Protein AF-A0A4Q3AYQ8-F1 (afdb_monomer_lite)

Radius of gyration: 27.65 Å; chains: 1; bounding box: 39×50×90 Å

Structure (mmCIF, N/CA/C/O backbone):
data_AF-A0A4Q3AYQ8-F1
#
_entry.id   AF-A0A4Q3AYQ8-F1
#
loop_
_atom_site.group_PDB
_atom_site.id
_atom_site.type_symbol
_atom_site.label_atom_id
_atom_site.label_alt_id
_atom_site.label_comp_id
_atom_site.label_asym_id
_atom_site.label_entity_id
_atom_site.label_seq_id
_atom_site.pdbx_PDB_ins_code
_atom_site.Cartn_x
_atom_site.Cartn_y
_atom_site.Cartn_z
_atom_site.occupancy
_atom_site.B_iso_or_equiv
_atom_site.auth_seq_id
_atom_site.auth_comp_id
_atom_site.auth_asym_id
_atom_site.auth_atom_id
_atom_site.pdbx_PDB_model_num
ATOM 1 N N . MET A 1 1 ? -22.858 -23.547 76.230 1.00 44.25 1 MET A N 1
ATOM 2 C CA . MET A 1 1 ? -21.994 -24.316 75.304 1.00 44.25 1 MET A CA 1
ATOM 3 C C . MET A 1 1 ? -22.336 -23.875 73.876 1.00 44.25 1 MET A C 1
ATOM 5 O O . MET A 1 1 ? -23.065 -24.571 73.202 1.00 44.25 1 MET A O 1
ATOM 9 N N . GLU A 1 2 ? -21.909 -22.679 73.438 1.00 50.59 2 GLU A N 1
ATOM 10 C CA . GLU A 1 2 ? -22.523 -22.003 72.259 1.00 50.59 2 GLU A CA 1
ATOM 11 C C . GLU A 1 2 ? -21.536 -21.347 71.272 1.00 50.59 2 GLU A C 1
ATOM 13 O O . GLU A 1 2 ? -21.938 -20.725 70.299 1.00 50.59 2 GLU A O 1
ATOM 18 N N . LYS A 1 3 ? -20.218 -21.487 71.466 1.00 46.03 3 LYS A N 1
ATOM 19 C CA . LYS A 1 3 ? -19.217 -20.807 70.611 1.00 46.03 3 LYS A CA 1
ATOM 20 C C . LYS A 1 3 ? -18.706 -21.644 69.427 1.00 46.03 3 LYS A C 1
ATOM 22 O O . LYS A 1 3 ? -17.994 -21.120 68.575 1.00 46.03 3 LYS A O 1
ATOM 27 N N . LYS A 1 4 ? -19.044 -22.940 69.358 1.00 49.25 4 LYS A N 1
ATOM 28 C CA . LYS A 1 4 ? -18.548 -23.865 68.314 1.00 49.25 4 LYS A CA 1
ATOM 29 C C . LYS A 1 4 ? -19.331 -23.767 67.000 1.00 49.25 4 LYS A C 1
ATOM 31 O O . LYS A 1 4 ? -18.739 -23.903 65.936 1.00 49.25 4 LYS A O 1
ATOM 36 N N . THR A 1 5 ? -20.625 -23.473 67.064 1.00 49.06 5 THR A N 1
ATOM 37 C CA . THR A 1 5 ? -21.540 -23.483 65.911 1.00 49.06 5 THR A CA 1
ATOM 38 C C . THR A 1 5 ? -21.329 -22.288 64.977 1.00 49.06 5 THR A C 1
ATOM 40 O O . THR A 1 5 ? -21.377 -22.436 63.760 1.00 49.06 5 THR A O 1
ATOM 43 N N . ILE A 1 6 ? -20.983 -21.121 65.531 1.00 50.50 6 ILE A N 1
ATOM 44 C CA . ILE A 1 6 ? -20.765 -19.880 64.765 1.00 50.50 6 ILE A CA 1
ATOM 45 C C . ILE A 1 6 ? -19.492 -19.965 63.901 1.00 50.50 6 ILE A C 1
ATOM 47 O O . ILE A 1 6 ? -19.460 -19.473 62.776 1.00 50.50 6 ILE A O 1
ATOM 51 N N . ARG A 1 7 ? -18.449 -20.658 64.383 1.00 49.75 7 ARG A N 1
ATOM 52 C CA . ARG A 1 7 ? -17.203 -20.864 63.623 1.00 49.75 7 ARG A CA 1
ATOM 53 C C . ARG A 1 7 ? -17.378 -21.824 62.444 1.00 49.75 7 ARG A C 1
ATOM 55 O O . ARG A 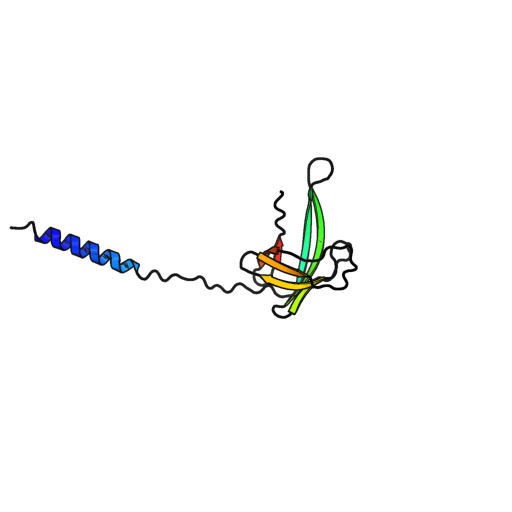1 7 ? -16.700 -21.661 61.439 1.00 49.75 7 ARG A O 1
ATOM 62 N N . ALA A 1 8 ? -18.296 -22.786 62.546 1.00 51.31 8 ALA A N 1
ATOM 63 C CA . ALA A 1 8 ? -18.572 -23.734 61.468 1.00 51.31 8 ALA A CA 1
ATOM 64 C C . ALA A 1 8 ? -19.320 -23.077 60.292 1.00 51.31 8 ALA A C 1
ATOM 66 O O . ALA A 1 8 ? -18.977 -23.326 59.139 1.00 51.31 8 ALA A O 1
ATOM 67 N N . MET A 1 9 ? -20.279 -22.182 60.563 1.00 49.19 9 MET A N 1
ATOM 68 C CA . MET A 1 9 ? -21.024 -21.477 59.507 1.00 49.19 9 MET A CA 1
ATOM 69 C C . MET A 1 9 ? -20.160 -20.496 58.700 1.00 49.19 9 MET A C 1
ATOM 71 O O . MET A 1 9 ? -20.327 -20.398 57.486 1.00 49.19 9 MET A O 1
ATOM 75 N N . ALA A 1 10 ? -19.199 -19.820 59.338 1.00 53.12 10 ALA A N 1
ATOM 76 C CA . ALA A 1 10 ? -18.302 -18.891 58.647 1.00 53.12 10 ALA A CA 1
ATOM 77 C C . ALA A 1 10 ? -17.347 -19.595 57.660 1.00 53.12 10 ALA A C 1
ATOM 79 O O . ALA A 1 10 ? -17.030 -19.045 56.609 1.00 53.12 10 ALA A O 1
ATOM 80 N N . VAL A 1 11 ? -16.916 -20.825 57.965 1.00 54.38 11 VAL A N 1
ATOM 81 C CA . VAL A 1 11 ? -16.009 -21.604 57.100 1.00 54.38 11 VAL A CA 1
ATOM 82 C C . VAL A 1 11 ? -16.746 -22.160 55.878 1.00 54.38 11 VAL A C 1
ATOM 84 O O . VAL A 1 11 ? -16.206 -22.135 54.775 1.00 54.38 11 VAL A O 1
ATOM 87 N N . VAL A 1 12 ? -17.999 -22.592 56.040 1.00 55.66 12 VAL A N 1
ATOM 88 C CA . VAL A 1 12 ? -18.814 -23.101 54.922 1.00 55.66 12 VAL A CA 1
ATOM 89 C C . VAL A 1 12 ? -19.166 -21.988 53.928 1.00 55.66 12 VAL A C 1
ATOM 91 O O . VAL A 1 12 ? -19.129 -22.2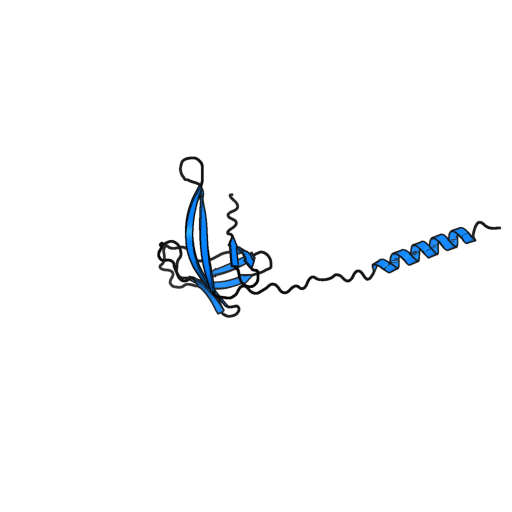29 52.725 1.00 55.66 12 VAL A O 1
ATOM 94 N N . ALA A 1 13 ? -19.425 -20.765 54.402 1.00 54.94 13 ALA A N 1
ATOM 95 C CA . ALA A 1 13 ? -19.707 -19.613 53.539 1.00 54.94 13 ALA A CA 1
ATOM 96 C C . ALA A 1 13 ? -18.475 -19.105 52.759 1.00 54.94 13 ALA A C 1
ATOM 98 O O . ALA A 1 13 ? -18.617 -18.571 51.661 1.00 54.94 13 ALA A O 1
ATOM 99 N N . LEU A 1 14 ? -17.261 -19.289 53.294 1.00 53.66 14 LEU A N 1
ATOM 100 C CA . LEU A 1 14 ? -16.025 -18.879 52.616 1.00 53.66 14 LEU A CA 1
ATOM 101 C C . LEU A 1 14 ? -15.623 -19.856 51.495 1.00 53.66 14 LEU A C 1
ATOM 103 O O . LEU A 1 14 ? -15.087 -19.434 50.474 1.00 53.66 14 LEU A O 1
ATOM 107 N N . PHE A 1 15 ? -15.915 -21.152 51.655 1.00 53.31 15 PHE A N 1
ATOM 108 C CA . PHE A 1 15 ? -15.601 -22.175 50.650 1.00 53.31 15 PHE A CA 1
ATOM 109 C C . PHE A 1 15 ? -16.585 -22.203 49.469 1.00 53.31 15 PHE A C 1
ATOM 111 O O . PHE A 1 15 ? -16.185 -22.548 48.357 1.00 53.31 15 PHE A O 1
ATOM 118 N N . THR A 1 16 ? -17.843 -21.795 49.656 1.00 54.88 16 THR A N 1
ATOM 119 C CA . THR A 1 16 ? -18.828 -21.710 48.560 1.00 54.88 16 THR A CA 1
ATOM 120 C C . THR A 1 16 ? -18.638 -20.491 47.653 1.00 54.88 16 THR A C 1
ATOM 122 O O . THR A 1 16 ? -19.019 -20.552 46.487 1.00 54.88 16 THR A O 1
ATOM 125 N N . GLY A 1 17 ? -18.000 -19.414 48.126 1.00 54.59 17 GLY A N 1
ATOM 126 C CA . GLY A 1 17 ? -17.717 -18.227 47.306 1.00 54.59 17 GLY A CA 1
ATOM 127 C C . GLY A 1 17 ? -16.600 -18.421 46.270 1.00 54.59 17 GLY A C 1
ATOM 128 O O . GLY A 1 17 ? -16.636 -17.811 45.204 1.00 54.59 17 GLY A O 1
ATOM 129 N N . ILE A 1 18 ? -15.627 -19.298 46.543 1.00 56.12 18 ILE A N 1
ATOM 130 C CA . ILE A 1 18 ? -14.438 -19.488 45.686 1.00 56.12 18 ILE A CA 1
ATOM 131 C C . ILE A 1 18 ? -14.756 -20.346 44.448 1.00 56.12 18 ILE A C 1
ATOM 133 O O . ILE A 1 18 ? -14.105 -20.214 43.417 1.00 56.12 18 ILE A O 1
ATOM 137 N N . LEU A 1 19 ? -15.796 -21.184 44.504 1.00 55.25 19 LEU A N 1
ATOM 138 C CA . LEU A 1 19 ? -16.189 -22.052 43.385 1.00 55.25 19 LEU A CA 1
ATOM 139 C C . LEU A 1 19 ? -17.075 -21.350 42.339 1.00 55.25 19 LEU A C 1
ATOM 141 O O . LEU A 1 19 ? -17.276 -21.886 41.252 1.00 55.25 19 LEU A O 1
ATOM 145 N N . ALA A 1 20 ? -17.580 -20.146 42.629 1.00 55.34 20 ALA A N 1
ATOM 146 C CA . ALA A 1 20 ? -18.458 -19.399 41.723 1.00 55.34 20 ALA A CA 1
ATOM 147 C C . ALA A 1 20 ? -17.709 -18.569 40.657 1.00 55.34 20 ALA A C 1
ATOM 149 O O . ALA A 1 20 ? -18.342 -18.021 39.758 1.00 55.34 20 ALA A O 1
ATOM 150 N N . THR A 1 21 ? -16.375 -18.483 40.709 1.00 56.97 21 THR A N 1
ATOM 151 C CA . THR A 1 21 ? -15.568 -17.729 39.725 1.00 56.97 21 THR A CA 1
ATOM 152 C C . THR A 1 21 ? -15.086 -18.578 38.543 1.00 56.97 21 THR A C 1
ATOM 154 O O . THR A 1 21 ? -14.532 -18.040 37.587 1.00 56.97 21 THR A O 1
ATOM 157 N N . GLY A 1 22 ? -15.338 -19.893 38.553 1.00 54.28 22 GLY A N 1
ATOM 158 C CA . GLY A 1 22 ? -14.833 -20.839 37.548 1.00 54.28 22 GLY A CA 1
ATOM 159 C C . GLY A 1 22 ? -15.523 -20.813 36.179 1.00 54.28 22 GLY A C 1
ATOM 160 O O . GLY A 1 22 ? -15.207 -21.647 35.338 1.00 54.28 22 GLY A O 1
ATOM 161 N N . CYS A 1 23 ? -16.466 -19.899 35.937 1.00 62.25 23 CYS A N 1
ATOM 162 C CA . CYS A 1 23 ? -17.199 -19.836 34.669 1.00 62.25 23 CYS A CA 1
ATOM 163 C C . CYS A 1 23 ? -17.329 -18.410 34.120 1.00 62.25 23 CYS A C 1
ATOM 165 O O . CYS A 1 23 ? -18.320 -18.064 33.476 1.00 62.25 23 CYS A O 1
ATOM 167 N N . LEU A 1 24 ? -16.313 -17.569 34.339 1.00 58.78 24 LEU A N 1
ATOM 168 C CA . LEU A 1 24 ? -16.086 -16.449 33.430 1.00 58.78 24 LEU A CA 1
ATOM 169 C C . LEU A 1 24 ? -15.677 -17.056 32.091 1.00 58.78 24 LEU A C 1
ATOM 171 O O . LEU A 1 24 ? -14.521 -17.403 31.868 1.00 58.78 24 LEU A O 1
ATOM 175 N N . LYS A 1 25 ? -16.674 -17.264 31.230 1.00 58.31 25 LYS A N 1
ATOM 176 C CA . LYS A 1 25 ? -16.478 -17.615 29.830 1.00 58.31 25 LYS A CA 1
ATOM 177 C C . LYS A 1 25 ? -15.524 -16.559 29.278 1.00 58.31 25 LYS A C 1
ATOM 179 O O . LYS A 1 25 ? -15.908 -15.397 29.164 1.00 58.31 25 LYS A O 1
ATOM 184 N N . GLU A 1 26 ? -14.277 -16.938 29.004 1.00 59.06 26 GLU A N 1
ATOM 185 C CA . GLU A 1 26 ? -13.408 -16.111 28.180 1.00 59.06 26 GLU A CA 1
ATOM 186 C C . GLU A 1 26 ? -14.122 -15.983 26.841 1.00 59.06 26 GLU A C 1
ATOM 188 O O . GLU A 1 26 ? -14.124 -16.897 26.011 1.00 59.06 26 GLU A O 1
ATOM 193 N N . SER A 1 27 ? -14.807 -14.861 26.660 1.00 57.94 27 SER A N 1
ATOM 194 C CA . SER A 1 27 ? -15.261 -14.412 25.362 1.00 57.94 27 SER A CA 1
ATOM 195 C C . SER A 1 27 ? -13.988 -14.140 24.576 1.00 57.94 27 SER A C 1
ATOM 197 O O . SER A 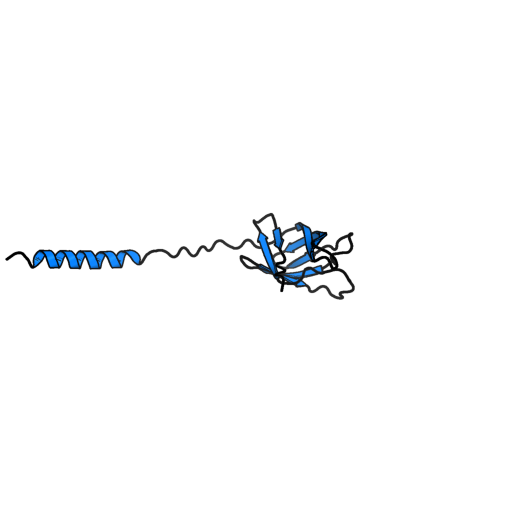1 27 ? -13.480 -13.023 24.580 1.00 57.94 27 SER A O 1
ATOM 199 N N . LYS A 1 28 ? -13.408 -15.177 23.960 1.00 55.88 28 LYS A N 1
ATOM 200 C CA . LYS A 1 28 ? -12.469 -14.962 22.869 1.00 55.88 28 LYS A CA 1
ATOM 201 C C . LYS A 1 28 ? -13.272 -14.207 21.830 1.00 55.88 28 LYS A C 1
ATOM 203 O O . LYS A 1 28 ? -14.171 -14.780 21.212 1.00 55.88 28 LYS A O 1
ATOM 208 N N . ASP A 1 29 ? -13.029 -12.906 21.761 1.00 60.84 29 ASP A N 1
ATOM 209 C CA . ASP A 1 29 ? -13.597 -12.023 20.764 1.00 60.84 29 ASP A CA 1
ATOM 210 C C . ASP A 1 29 ? -13.055 -12.491 19.410 1.00 60.84 29 ASP A C 1
ATOM 212 O O . ASP A 1 29 ? -11.990 -12.092 18.953 1.00 60.84 29 ASP A O 1
ATOM 216 N N . ASN A 1 30 ? -13.731 -13.485 18.835 1.00 60.22 30 ASN A N 1
ATOM 217 C CA . ASN A 1 30 ? -13.385 -14.095 17.559 1.00 60.22 30 ASN A CA 1
ATOM 218 C C . ASN A 1 30 ? -14.001 -13.278 16.420 1.00 60.22 30 ASN A C 1
ATOM 220 O O . ASN A 1 30 ? -14.437 -13.864 15.427 1.00 60.22 30 ASN A O 1
ATOM 224 N N . THR A 1 31 ? -14.107 -11.953 16.570 1.00 73.69 31 THR A N 1
ATOM 225 C CA . THR A 1 31 ? -14.575 -11.087 15.492 1.00 73.69 31 THR A CA 1
ATOM 226 C C . THR A 1 31 ? -13.659 -11.310 14.289 1.00 73.69 31 THR A C 1
ATOM 228 O O . THR A 1 31 ? -12.456 -11.047 14.374 1.00 73.69 31 THR A O 1
ATOM 231 N N . PRO A 1 32 ? -14.175 -11.861 13.174 1.00 77.69 32 PRO A N 1
ATOM 232 C CA . PRO A 1 32 ? -13.337 -12.134 12.020 1.00 77.69 32 PRO A CA 1
ATOM 233 C C . PRO A 1 32 ? -12.735 -10.826 11.514 1.00 77.69 32 PRO A C 1
ATOM 235 O O . PRO A 1 32 ? -13.461 -9.856 11.298 1.00 77.69 32 PRO A O 1
ATOM 238 N N . ILE A 1 33 ? -11.416 -10.796 11.314 1.00 82.75 33 ILE A N 1
ATOM 239 C CA . ILE A 1 33 ? -10.746 -9.625 10.745 1.00 82.75 33 ILE A CA 1
ATOM 240 C C . ILE A 1 33 ? -11.196 -9.514 9.284 1.00 82.75 33 ILE A C 1
ATOM 242 O O . ILE A 1 33 ? -10.930 -10.441 8.508 1.00 82.75 33 ILE A O 1
ATOM 246 N N . PRO A 1 34 ? -11.883 -8.428 8.887 1.00 88.12 34 PRO A N 1
ATOM 247 C CA . PRO A 1 34 ? -12.360 -8.285 7.523 1.00 88.12 34 PRO A CA 1
ATOM 248 C C . PRO A 1 34 ? -11.167 -8.250 6.568 1.00 88.12 34 PRO A C 1
ATOM 250 O O . PRO A 1 34 ? -10.234 -7.470 6.749 1.00 88.12 34 PRO A O 1
ATOM 253 N N . VAL A 1 35 ? -11.198 -9.107 5.548 1.00 91.69 35 VAL A N 1
ATOM 254 C CA . VAL A 1 35 ? -10.140 -9.187 4.534 1.00 91.69 35 VAL A CA 1
ATOM 255 C C . VAL A 1 35 ? -10.164 -7.911 3.694 1.00 91.69 35 VAL A C 1
ATOM 257 O O . VAL A 1 35 ? -11.173 -7.675 3.025 1.00 91.69 35 VAL A O 1
ATOM 260 N N . PRO A 1 36 ? -9.090 -7.100 3.656 1.00 92.25 36 PRO A N 1
ATOM 261 C CA . PRO A 1 36 ? -9.055 -5.921 2.801 1.00 92.25 36 PRO A CA 1
ATOM 262 C C . PRO A 1 36 ? -9.104 -6.339 1.335 1.00 92.25 36 PRO A C 1
ATOM 264 O O . PRO A 1 36 ? -8.164 -6.947 0.826 1.00 92.25 36 PRO A O 1
ATOM 267 N N . GLN A 1 37 ? -10.207 -6.045 0.652 1.00 94.81 37 GLN A N 1
ATOM 268 C CA . GLN A 1 37 ? -10.395 -6.378 -0.758 1.00 94.81 37 GLN A CA 1
ATOM 269 C C . GLN A 1 37 ? -11.295 -5.356 -1.449 1.00 94.81 37 GLN A C 1
ATOM 271 O O . GLN A 1 37 ? -12.150 -4.735 -0.822 1.00 94.81 37 GLN A O 1
ATOM 276 N N . GLY A 1 38 ? -11.105 -5.186 -2.754 1.00 94.19 38 GLY A N 1
ATOM 277 C CA . GLY A 1 38 ? -11.860 -4.234 -3.562 1.00 94.19 38 GLY A CA 1
ATOM 278 C C . GLY A 1 38 ? -10.971 -3.292 -4.366 1.00 94.19 38 GLY A C 1
ATOM 279 O O . GLY A 1 38 ? -9.774 -3.519 -4.545 1.00 94.19 38 GLY A O 1
ATOM 280 N N . LYS A 1 39 ? -11.592 -2.239 -4.900 1.00 94.38 39 LYS A N 1
ATOM 281 C CA . LYS A 1 39 ? -10.922 -1.174 -5.652 1.00 94.38 39 LYS A CA 1
ATOM 282 C C . LYS A 1 39 ? -10.951 0.098 -4.822 1.00 94.38 39 LYS A C 1
ATOM 284 O O . LYS A 1 39 ? -12.015 0.656 -4.577 1.00 94.38 39 LYS A O 1
ATOM 289 N N . PHE A 1 40 ? -9.777 0.572 -4.448 1.00 91.56 40 PHE A N 1
ATOM 290 C CA . PHE A 1 40 ? -9.585 1.753 -3.628 1.00 91.56 40 PHE A CA 1
ATOM 291 C C . PHE A 1 40 ? -8.940 2.860 -4.457 1.00 91.56 40 PHE A C 1
ATOM 293 O O . PHE A 1 40 ? -8.026 2.628 -5.251 1.00 91.56 40 PHE A O 1
ATOM 300 N N . SER A 1 41 ? -9.428 4.082 -4.274 1.00 88.00 41 SER A N 1
ATOM 301 C CA . SER A 1 41 ? -8.795 5.293 -4.791 1.00 88.00 41 SER A CA 1
ATOM 302 C C . SER A 1 41 ? -8.489 6.203 -3.616 1.00 88.00 41 SER A C 1
ATOM 304 O O . SER A 1 41 ? -9.365 6.487 -2.804 1.00 88.00 41 SER A O 1
ATOM 306 N N . GLY A 1 42 ? -7.243 6.644 -3.510 1.00 79.56 42 GLY A N 1
ATOM 307 C CA . GLY A 1 42 ? -6.786 7.423 -2.368 1.00 79.56 42 GLY A CA 1
ATOM 308 C C . GLY A 1 42 ? -5.602 8.306 -2.712 1.00 79.56 42 GLY A C 1
ATOM 309 O O . GLY A 1 42 ? -5.272 8.509 -3.882 1.00 79.56 42 GLY A O 1
ATOM 310 N N . LYS A 1 43 ? -4.965 8.850 -1.677 1.00 78.31 43 LYS A N 1
ATOM 311 C CA . LYS A 1 43 ? -3.725 9.614 -1.808 1.00 78.31 43 LYS A CA 1
ATOM 312 C C . LYS A 1 43 ? -2.680 9.028 -0.872 1.00 78.31 43 LYS A C 1
ATOM 314 O O . LYS A 1 43 ? -2.936 8.926 0.322 1.00 78.31 43 LYS A O 1
ATOM 319 N N . PHE A 1 44 ? -1.509 8.698 -1.403 1.00 73.62 44 PHE A N 1
ATOM 320 C CA . PHE A 1 44 ? -0.331 8.425 -0.594 1.00 73.62 44 PHE A CA 1
ATOM 321 C C . PHE A 1 44 ? 0.305 9.760 -0.210 1.00 73.62 44 PHE A C 1
ATOM 323 O O . PHE A 1 44 ? 0.555 10.604 -1.078 1.00 73.62 44 PHE A O 1
ATOM 330 N N . ILE A 1 45 ? 0.508 9.976 1.087 1.00 72.38 45 ILE A N 1
ATOM 331 C CA . ILE A 1 45 ? 1.098 11.203 1.619 1.00 72.38 45 ILE A CA 1
ATOM 332 C C . ILE A 1 45 ? 2.498 10.866 2.100 1.00 72.38 45 ILE A C 1
ATOM 334 O O . ILE A 1 45 ? 2.670 10.041 2.992 1.00 72.38 45 ILE A O 1
ATOM 338 N N . VAL A 1 46 ? 3.494 11.515 1.510 1.00 70.19 46 VAL A N 1
ATOM 339 C CA . VAL A 1 46 ? 4.873 11.430 1.987 1.00 70.19 46 VAL A CA 1
ATOM 340 C C . VAL A 1 46 ? 5.219 12.738 2.656 1.00 70.19 46 VAL A C 1
ATOM 342 O O . VAL A 1 46 ? 5.140 13.798 2.033 1.00 70.19 46 VAL A O 1
ATOM 345 N N . ILE A 1 47 ? 5.596 12.631 3.924 1.00 71.75 47 ILE A N 1
ATOM 346 C CA . ILE A 1 47 ? 6.064 13.734 4.748 1.00 71.75 47 ILE A CA 1
ATOM 347 C C . ILE A 1 47 ? 7.582 13.607 4.810 1.00 71.75 47 ILE A C 1
ATOM 349 O O . ILE A 1 47 ? 8.104 12.594 5.270 1.00 71.75 47 ILE A O 1
ATOM 353 N N . LYS A 1 48 ? 8.295 14.606 4.294 1.00 75.06 48 LYS A N 1
ATOM 354 C CA . LYS A 1 48 ? 9.758 14.669 4.334 1.00 75.06 48 LYS A CA 1
ATOM 355 C C . LYS A 1 48 ? 10.168 15.906 5.117 1.00 75.06 48 LYS A C 1
ATOM 357 O O . LYS A 1 48 ? 9.636 16.985 4.878 1.00 75.06 48 LYS A O 1
ATOM 362 N N . LYS A 1 49 ? 11.127 15.784 6.031 1.00 78.56 49 LYS A N 1
ATOM 363 C CA . LYS A 1 49 ? 11.715 16.956 6.689 1.00 78.56 49 LYS A CA 1
ATOM 364 C C . LYS A 1 49 ? 12.407 17.843 5.651 1.00 78.56 49 LYS A C 1
ATOM 366 O O . LYS A 1 49 ? 13.122 17.335 4.782 1.00 78.56 49 LYS A O 1
ATOM 371 N N . LYS A 1 50 ? 12.195 19.158 5.736 1.00 80.94 50 LYS A N 1
ATOM 372 C CA . LYS A 1 50 ? 12.865 20.112 4.845 1.00 80.94 50 LYS A CA 1
ATOM 373 C C . LYS A 1 50 ? 14.378 20.032 5.031 1.00 80.94 50 LYS A C 1
ATOM 375 O O . LYS A 1 50 ? 14.866 19.929 6.153 1.00 80.94 50 LYS A O 1
ATOM 380 N N . ALA A 1 51 ? 15.113 20.102 3.922 1.00 79.25 51 ALA A N 1
ATOM 381 C CA . ALA A 1 51 ? 16.576 20.086 3.951 1.00 79.25 51 ALA A CA 1
ATOM 382 C C . ALA A 1 51 ? 17.165 21.369 4.567 1.00 79.25 51 ALA A C 1
ATOM 384 O O . ALA A 1 51 ? 18.248 21.333 5.140 1.00 79.25 51 ALA A O 1
ATOM 385 N N . ILE A 1 52 ? 16.454 22.496 4.451 1.00 86.00 52 ILE A N 1
ATOM 386 C CA . ILE A 1 52 ? 16.858 23.803 4.978 1.00 86.00 52 ILE A CA 1
ATOM 387 C C . ILE A 1 52 ? 15.633 24.465 5.626 1.00 86.00 52 ILE A C 1
ATOM 389 O O . ILE A 1 52 ? 14.551 24.485 5.036 1.00 86.00 52 ILE A O 1
ATOM 393 N N . GLY A 1 53 ? 15.812 25.025 6.824 1.00 82.25 53 GLY A N 1
ATOM 394 C CA . GLY A 1 53 ? 14.767 25.718 7.584 1.00 82.25 53 GLY A CA 1
ATOM 395 C C . GLY A 1 53 ? 13.932 24.805 8.488 1.00 82.25 53 GLY A C 1
ATOM 396 O O . GLY A 1 53 ? 14.252 23.637 8.703 1.00 82.25 53 GLY A O 1
ATOM 397 N N . THR A 1 54 ? 12.856 25.358 9.050 1.00 78.88 54 THR A N 1
ATOM 398 C CA . THR A 1 54 ? 11.907 24.629 9.901 1.00 78.88 54 THR A CA 1
ATOM 399 C C . THR A 1 54 ? 10.697 24.163 9.077 1.00 78.88 54 THR A C 1
ATOM 401 O O . THR A 1 54 ? 10.159 24.903 8.251 1.00 78.88 54 THR A O 1
ATOM 404 N N . GLY A 1 55 ? 10.273 22.909 9.269 1.00 82.88 55 GLY A N 1
ATOM 405 C CA . GLY A 1 55 ? 9.048 22.351 8.682 1.00 82.88 55 GLY A CA 1
ATOM 406 C C . GLY A 1 55 ? 9.231 21.070 7.860 1.00 82.88 55 GLY A C 1
ATOM 407 O O . GLY A 1 55 ? 10.319 20.497 7.776 1.00 82.88 55 GLY A O 1
ATOM 408 N N . PHE A 1 56 ? 8.131 20.634 7.243 1.00 80.81 56 PHE A N 1
ATOM 409 C CA . PHE A 1 56 ? 8.046 19.418 6.434 1.00 80.81 56 PHE A CA 1
ATOM 410 C C . PHE A 1 56 ? 7.501 19.727 5.037 1.00 80.81 56 PHE A C 1
ATOM 412 O O . PHE A 1 56 ? 6.591 20.544 4.882 1.00 80.81 56 PHE A O 1
ATOM 419 N N . ASP A 1 57 ? 8.032 19.044 4.031 1.00 75.25 57 ASP A N 1
ATOM 420 C CA . ASP A 1 57 ? 7.466 18.973 2.692 1.00 75.25 57 ASP A CA 1
ATOM 421 C C . ASP A 1 57 ? 6.472 17.815 2.633 1.00 75.25 57 ASP A C 1
ATOM 423 O O . ASP A 1 57 ? 6.779 16.683 3.013 1.00 75.25 57 ASP A O 1
ATOM 427 N N . THR A 1 58 ? 5.263 18.100 2.153 1.00 72.44 58 THR A N 1
ATOM 428 C CA . THR A 1 58 ? 4.214 17.093 1.986 1.00 72.44 58 THR A CA 1
ATOM 429 C C . THR A 1 58 ? 3.953 16.880 0.506 1.00 72.44 58 THR A C 1
ATOM 431 O O . THR A 1 58 ? 3.442 17.770 -0.170 1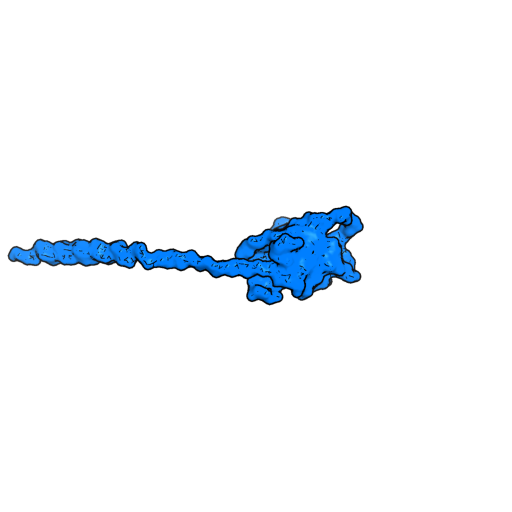.00 72.44 58 THR A O 1
ATOM 434 N N . THR A 1 59 ? 4.255 15.687 -0.000 1.00 72.94 59 THR A N 1
ATOM 435 C CA . THR A 1 59 ? 3.869 15.287 -1.360 1.00 72.94 59 THR A CA 1
ATOM 436 C C . THR A 1 59 ? 2.653 14.379 -1.284 1.00 72.94 59 THR A C 1
ATOM 438 O O . THR A 1 59 ? 2.671 13.381 -0.564 1.00 72.94 59 THR A O 1
ATOM 441 N N . LYS A 1 60 ? 1.590 14.726 -2.016 1.00 77.56 60 LYS A N 1
ATOM 442 C CA . LYS A 1 60 ? 0.373 13.915 -2.120 1.00 77.56 60 LYS A CA 1
ATOM 443 C C . LYS A 1 60 ? 0.278 13.332 -3.517 1.00 77.56 60 LYS A C 1
ATOM 445 O O . LYS A 1 60 ? 0.288 14.072 -4.497 1.00 77.56 60 LYS A O 1
ATOM 450 N N . THR A 1 61 ? 0.098 12.026 -3.585 1.00 76.69 61 THR A N 1
ATOM 451 C CA . THR A 1 61 ? 0.096 11.292 -4.845 1.00 76.69 61 THR A CA 1
ATOM 452 C C . THR A 1 61 ? -1.158 10.437 -4.945 1.00 76.69 61 THR A C 1
ATOM 454 O O . THR A 1 61 ? -1.410 9.678 -4.012 1.00 76.69 61 THR A O 1
ATOM 457 N N . PRO A 1 62 ? -1.958 10.527 -6.022 1.00 81.19 62 PRO A N 1
ATOM 458 C CA . PRO A 1 62 ? -3.117 9.665 -6.182 1.00 81.19 62 PRO A CA 1
ATOM 459 C C . PRO A 1 62 ? -2.671 8.207 -6.324 1.00 81.19 62 PRO A C 1
ATOM 461 O O . PRO A 1 62 ? -1.734 7.912 -7.056 1.00 81.19 62 PRO A O 1
ATOM 464 N N . LEU A 1 63 ? -3.365 7.299 -5.647 1.00 84.56 63 LEU A N 1
ATOM 465 C CA . LEU A 1 63 ? -3.130 5.862 -5.723 1.00 84.56 63 LEU A CA 1
ATOM 466 C C . LEU A 1 63 ? -4.435 5.173 -6.109 1.00 84.56 63 LEU A C 1
ATOM 468 O O . LEU A 1 63 ? -5.474 5.423 -5.493 1.00 84.56 63 LEU A O 1
ATOM 472 N N . LYS A 1 64 ? -4.374 4.295 -7.109 1.00 90.94 64 LYS A N 1
ATOM 473 C CA . LYS A 1 64 ? -5.464 3.380 -7.458 1.00 90.94 64 LYS A CA 1
ATOM 474 C C . LYS A 1 64 ? -5.010 1.964 -7.141 1.00 90.94 64 LYS A C 1
ATOM 476 O O . LYS A 1 64 ? -4.172 1.418 -7.855 1.00 90.94 64 LYS A O 1
ATOM 481 N N . LEU A 1 65 ? -5.551 1.401 -6.069 1.00 91.75 65 LEU A N 1
ATOM 482 C CA . LEU A 1 65 ? -5.173 0.104 -5.522 1.00 91.75 65 LEU A CA 1
ATOM 483 C C . LEU A 1 65 ? -6.326 -0.882 -5.707 1.00 91.75 65 LEU A C 1
ATOM 485 O O . LEU A 1 65 ? -7.432 -0.650 -5.233 1.00 91.75 65 LEU A O 1
ATOM 489 N N . THR A 1 66 ? -6.064 -1.992 -6.379 1.00 95.12 66 THR A N 1
ATOM 490 C CA . THR A 1 66 ? -6.969 -3.140 -6.427 1.00 95.12 66 THR A CA 1
ATOM 491 C C . THR A 1 66 ? -6.405 -4.231 -5.533 1.00 95.12 66 THR A C 1
ATOM 493 O O . THR A 1 66 ? -5.241 -4.590 -5.680 1.00 95.12 66 THR A O 1
ATOM 496 N N . MET A 1 67 ? -7.217 -4.772 -4.632 1.00 95.19 67 MET A N 1
ATOM 497 C CA . MET A 1 67 ? -6.859 -5.890 -3.759 1.00 95.19 67 MET A CA 1
ATOM 498 C C . MET A 1 67 ? -7.866 -7.017 -3.918 1.00 95.19 67 MET A C 1
ATOM 500 O O . MET A 1 67 ? -9.072 -6.779 -4.029 1.00 95.19 67 MET A O 1
ATOM 504 N N . LYS A 1 68 ? -7.364 -8.244 -3.939 1.00 94.56 68 LYS A N 1
ATOM 505 C CA . LYS A 1 68 ? -8.143 -9.471 -4.064 1.00 94.56 68 LYS A CA 1
ATOM 506 C C . LYS A 1 68 ? -7.571 -10.485 -3.084 1.00 94.56 68 LYS A C 1
ATOM 508 O O . LYS A 1 68 ? -6.368 -10.736 -3.136 1.00 94.56 68 LYS A O 1
ATOM 513 N N . ALA A 1 69 ? -8.432 -11.085 -2.265 1.00 88.56 69 ALA A N 1
ATOM 514 C CA . ALA A 1 69 ? -8.028 -12.031 -1.224 1.00 88.56 69 ALA A CA 1
ATOM 515 C C . ALA A 1 69 ? -7.073 -13.123 -1.748 1.00 88.56 69 ALA A C 1
ATOM 517 O O . ALA A 1 69 ? -6.032 -13.366 -1.146 1.00 88.56 69 ALA A O 1
ATOM 518 N N . ASP A 1 70 ? -7.365 -13.687 -2.924 1.00 85.44 70 ASP A N 1
ATOM 519 C CA . ASP A 1 70 ? -6.631 -14.849 -3.445 1.00 85.44 70 ASP A CA 1
ATOM 520 C C . ASP A 1 70 ? -5.540 -14.505 -4.467 1.00 85.44 70 ASP A C 1
ATOM 522 O O . ASP A 1 70 ? -4.687 -15.333 -4.778 1.00 85.44 70 ASP A O 1
ATOM 526 N N . SER A 1 71 ? -5.563 -13.295 -5.035 1.00 85.19 71 SER A N 1
ATOM 527 C CA . SER A 1 71 ? -4.658 -12.917 -6.132 1.00 85.19 71 SER A CA 1
ATOM 528 C C . SER A 1 71 ? -3.751 -11.735 -5.800 1.00 85.19 71 SER A C 1
ATOM 530 O O . SER A 1 71 ? -3.070 -11.223 -6.689 1.00 85.19 71 SER A O 1
ATOM 532 N N . GLY A 1 72 ? -3.763 -11.271 -4.551 1.00 95.00 72 GLY A N 1
ATOM 533 C CA . GLY A 1 72 ? -2.896 -10.204 -4.080 1.00 95.00 72 GLY A CA 1
ATOM 534 C C . GLY A 1 72 ? -3.375 -8.807 -4.474 1.00 95.00 72 GLY A C 1
ATOM 535 O O . GLY A 1 72 ? -4.567 -8.499 -4.417 1.00 95.00 72 GLY A O 1
ATOM 536 N N . TYR A 1 73 ? -2.439 -7.930 -4.824 1.00 95.50 73 TYR A N 1
ATOM 537 C CA . TYR A 1 73 ? -2.720 -6.520 -5.066 1.00 95.50 73 TYR A CA 1
ATOM 538 C C . TYR A 1 73 ? -2.178 -6.030 -6.412 1.00 95.50 73 TYR A C 1
ATOM 540 O O . TYR A 1 73 ? -1.268 -6.610 -7.009 1.00 95.50 73 TYR A O 1
ATOM 548 N N . THR A 1 74 ? -2.745 -4.929 -6.895 1.00 95.00 74 THR A N 1
ATOM 549 C CA . THR A 1 74 ? -2.262 -4.192 -8.062 1.00 95.00 74 THR A CA 1
ATOM 550 C C . THR A 1 74 ? -2.437 -2.699 -7.834 1.00 95.00 74 THR A C 1
ATOM 552 O O . THR A 1 74 ? -3.535 -2.232 -7.535 1.00 95.00 74 THR A O 1
ATOM 555 N N . VAL A 1 75 ? -1.363 -1.943 -8.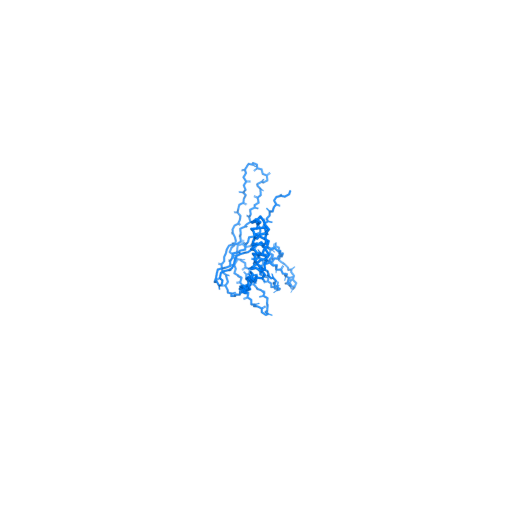009 1.00 91.38 75 VAL A N 1
ATOM 556 C CA . VAL A 1 75 ? -1.360 -0.489 -8.097 1.00 91.38 75 VAL A CA 1
ATOM 557 C C . VAL A 1 75 ? -1.331 -0.103 -9.566 1.00 91.38 75 VAL A C 1
ATOM 559 O O . VAL A 1 75 ? -0.425 -0.490 -10.301 1.00 91.38 75 VAL A O 1
ATOM 562 N N . HIS A 1 76 ? -2.298 0.700 -9.997 1.00 85.69 76 HIS A N 1
ATOM 563 C CA . HIS A 1 76 ? -2.189 1.398 -11.272 1.00 85.69 76 HIS A CA 1
ATOM 564 C C . HIS A 1 76 ? -1.345 2.649 -11.031 1.00 85.69 76 HIS A C 1
ATOM 566 O O . HIS A 1 76 ? -1.740 3.496 -10.224 1.00 85.69 76 HIS A O 1
ATOM 572 N N . GLY A 1 77 ? -0.181 2.735 -11.681 1.00 71.50 77 GLY A N 1
ATOM 573 C CA . GLY A 1 77 ? 0.742 3.853 -11.509 1.00 71.50 77 GLY A CA 1
ATOM 574 C C . GLY A 1 77 ? 0.068 5.203 -11.742 1.00 71.50 77 GLY A C 1
ATOM 575 O O . GLY A 1 77 ? -0.937 5.312 -12.451 1.00 71.50 77 GLY A O 1
ATOM 576 N N . ASP A 1 78 ? 0.614 6.246 -11.127 1.00 76.00 78 ASP A N 1
ATOM 577 C CA . ASP A 1 78 ? 0.041 7.582 -11.237 1.00 76.00 78 ASP A CA 1
ATOM 578 C C . ASP A 1 78 ? 0.634 8.394 -12.401 1.00 76.00 78 ASP A C 1
ATOM 580 O O . ASP A 1 78 ? 1.752 8.156 -12.882 1.00 76.00 78 ASP A O 1
ATOM 584 N N . SER A 1 79 ? -0.129 9.409 -12.814 1.00 66.69 79 SER A N 1
ATOM 585 C CA . SER A 1 79 ? 0.275 10.400 -13.814 1.00 66.69 79 SER A CA 1
ATOM 586 C C . SER A 1 79 ? 1.156 11.523 -13.254 1.00 66.69 79 SER A C 1
ATOM 588 O O . SER A 1 79 ? 1.709 12.289 -14.034 1.00 66.69 79 SER A O 1
ATOM 590 N N . LEU A 1 80 ? 1.281 11.648 -11.928 1.00 70.94 80 LEU A N 1
ATOM 591 C CA . LEU A 1 80 ? 2.087 12.671 -11.245 1.00 70.94 80 LEU A CA 1
ATOM 592 C C . LEU A 1 80 ? 3.563 12.267 -11.066 1.00 70.94 80 LEU A C 1
ATOM 594 O O . LEU A 1 80 ? 4.351 13.047 -10.541 1.00 70.94 80 LEU A O 1
ATOM 598 N N . GLY A 1 81 ? 3.944 11.066 -11.501 1.00 69.88 81 GLY A N 1
ATOM 599 C CA . GLY A 1 81 ? 5.318 10.584 -11.515 1.00 69.88 81 GLY A CA 1
ATOM 600 C C . GLY A 1 81 ? 5.814 9.923 -10.227 1.00 69.88 81 GLY A C 1
ATOM 601 O O . GLY A 1 81 ? 6.983 9.566 -10.178 1.00 69.88 81 GLY A O 1
ATOM 602 N N . ASN A 1 82 ? 4.986 9.731 -9.198 1.00 78.56 82 ASN A N 1
ATOM 603 C CA . ASN A 1 82 ? 5.491 9.417 -7.850 1.00 78.56 82 ASN A CA 1
ATOM 604 C C . ASN A 1 82 ? 5.370 7.937 -7.447 1.00 78.56 82 ASN A C 1
ATOM 606 O O . ASN A 1 82 ? 6.172 7.455 -6.640 1.00 78.56 82 ASN A O 1
ATOM 610 N N . HIS A 1 83 ? 4.386 7.228 -7.995 1.00 81.31 83 HIS A N 1
ATOM 611 C CA . HIS A 1 83 ? 4.092 5.820 -7.762 1.00 81.31 83 HIS A CA 1
ATOM 612 C C . HIS A 1 83 ? 4.156 5.032 -9.070 1.00 81.31 83 HIS A C 1
ATOM 614 O O . HIS A 1 83 ? 3.572 5.411 -10.094 1.00 81.31 83 HIS A O 1
ATOM 620 N N . ALA A 1 84 ? 4.886 3.925 -9.019 1.00 86.44 84 ALA A N 1
ATOM 621 C CA . ALA A 1 84 ? 4.981 2.951 -10.086 1.00 86.44 84 ALA A CA 1
ATOM 622 C C . ALA A 1 84 ? 3.680 2.152 -10.189 1.00 86.44 84 ALA A C 1
ATOM 624 O O . ALA A 1 84 ? 2.942 1.998 -9.212 1.00 86.44 84 ALA A O 1
ATOM 625 N N . THR A 1 85 ? 3.424 1.617 -11.379 1.00 89.44 85 THR A N 1
ATOM 626 C CA . THR A 1 85 ? 2.536 0.460 -11.491 1.00 89.44 85 THR A CA 1
ATOM 627 C C . THR A 1 85 ? 3.226 -0.699 -10.790 1.00 89.44 85 THR A C 1
ATOM 629 O O . THR A 1 85 ? 4.369 -0.992 -11.130 1.00 89.44 85 THR A O 1
ATOM 632 N N . SER A 1 86 ? 2.546 -1.333 -9.837 1.00 90.62 86 SER A N 1
ATOM 633 C CA . SER A 1 86 ? 3.115 -2.446 -9.079 1.00 90.62 86 SER A CA 1
ATOM 634 C C . SER A 1 86 ? 2.094 -3.554 -8.841 1.00 90.62 86 SER A C 1
ATOM 636 O O . SER A 1 86 ? 0.888 -3.299 -8.803 1.00 90.62 86 SER A O 1
ATOM 638 N N . ASN A 1 87 ? 2.540 -4.795 -8.701 1.00 94.81 87 ASN A N 1
ATOM 639 C CA . ASN A 1 87 ? 1.703 -5.937 -8.360 1.00 94.81 87 ASN A CA 1
ATOM 640 C C . ASN A 1 87 ? 2.433 -6.903 -7.426 1.00 94.81 87 ASN A C 1
ATOM 642 O O . ASN A 1 87 ? 3.654 -7.026 -7.430 1.00 94.81 87 ASN A O 1
ATOM 646 N N . GLY A 1 88 ? 1.674 -7.631 -6.616 1.00 95.25 88 GLY A N 1
ATOM 647 C CA . GLY A 1 88 ? 2.283 -8.567 -5.685 1.00 95.25 88 GLY A CA 1
ATOM 648 C C . GLY A 1 88 ? 1.288 -9.198 -4.737 1.00 95.25 88 GLY A C 1
ATOM 649 O O . GLY A 1 88 ? 0.092 -9.256 -5.012 1.00 95.25 88 GLY A O 1
ATOM 650 N N . THR A 1 89 ? 1.787 -9.679 -3.606 1.00 96.31 89 THR A N 1
ATOM 651 C CA . THR A 1 89 ? 0.977 -10.307 -2.554 1.00 96.31 89 THR A CA 1
ATOM 652 C C . THR A 1 89 ? 0.861 -9.390 -1.347 1.00 96.31 89 THR A C 1
ATOM 654 O O . THR A 1 89 ? 1.718 -8.533 -1.135 1.00 96.31 89 THR A O 1
ATOM 657 N N . TYR A 1 90 ? -0.180 -9.579 -0.540 1.00 95.12 90 TYR A N 1
ATOM 658 C CA . TYR A 1 90 ? -0.296 -8.912 0.750 1.00 95.12 90 TYR A CA 1
ATOM 659 C C . TYR A 1 90 ? -0.693 -9.902 1.841 1.00 95.12 90 TYR A C 1
ATOM 661 O O . TYR A 1 90 ? -1.343 -10.910 1.572 1.00 95.12 90 TYR A O 1
ATOM 669 N N . ALA A 1 91 ? -0.284 -9.598 3.065 1.00 94.06 91 ALA A N 1
ATOM 670 C CA . ALA A 1 91 ? -0.716 -10.270 4.281 1.00 94.06 91 ALA A CA 1
ATOM 671 C C . ALA A 1 91 ? -1.187 -9.207 5.274 1.00 94.06 91 ALA A C 1
ATOM 673 O O . ALA A 1 91 ? -0.735 -8.064 5.218 1.00 94.06 91 ALA A O 1
ATOM 674 N N . TYR A 1 92 ? -2.102 -9.556 6.169 1.00 93.31 92 TYR A N 1
ATOM 675 C CA . TYR A 1 92 ? -2.678 -8.599 7.107 1.00 93.31 92 TYR A CA 1
ATOM 676 C C . TYR A 1 92 ? -2.991 -9.260 8.447 1.00 93.31 92 TYR A C 1
ATOM 678 O O . TYR A 1 92 ? -3.201 -10.469 8.541 1.00 93.31 92 TYR A O 1
ATOM 686 N N . ASN A 1 93 ? -3.015 -8.439 9.488 1.00 91.56 93 ASN A N 1
ATOM 687 C CA . ASN A 1 93 ? -3.565 -8.775 10.796 1.00 91.56 93 ASN A CA 1
ATOM 688 C C . ASN A 1 93 ? -4.475 -7.626 11.257 1.00 91.56 93 ASN A C 1
ATOM 690 O O . ASN A 1 93 ? -4.940 -6.850 10.430 1.00 91.56 93 ASN A O 1
ATOM 694 N N . TYR A 1 94 ? -4.763 -7.508 12.552 1.00 88.06 94 TYR A N 1
ATOM 695 C CA . TYR A 1 94 ? -5.676 -6.475 13.048 1.00 88.06 94 TYR A CA 1
ATOM 696 C C . TYR A 1 94 ? -5.113 -5.043 12.942 1.00 88.06 94 TYR A C 1
ATOM 698 O O . TYR A 1 94 ? -5.872 -4.089 12.835 1.00 88.06 94 TYR A O 1
ATOM 706 N N . TYR A 1 95 ? -3.787 -4.881 12.953 1.00 89.50 95 TYR A N 1
ATOM 707 C CA . TYR A 1 95 ? -3.123 -3.572 13.037 1.00 89.50 95 TYR A CA 1
ATOM 708 C C . TYR A 1 95 ? -2.308 -3.219 11.794 1.00 89.50 95 TYR A C 1
ATOM 710 O O . TYR A 1 95 ? -2.124 -2.043 11.476 1.00 89.50 95 TYR A O 1
ATOM 718 N N . TYR A 1 96 ? -1.787 -4.234 11.107 1.00 91.69 96 TYR A N 1
ATOM 719 C CA . TYR A 1 96 ? -0.798 -4.076 10.055 1.00 91.69 96 TYR A CA 1
ATOM 720 C C . TYR A 1 96 ? -1.187 -4.813 8.783 1.00 91.69 96 TYR A C 1
ATOM 722 O O . TYR A 1 96 ? -1.745 -5.911 8.818 1.00 91.69 96 TYR A O 1
ATOM 730 N N . ILE A 1 97 ? -0.807 -4.211 7.662 1.00 92.50 97 ILE A N 1
ATOM 731 C CA . ILE A 1 97 ? -0.825 -4.816 6.339 1.00 92.50 97 ILE A CA 1
ATOM 732 C C . ILE A 1 97 ? 0.589 -4.785 5.765 1.00 92.50 97 ILE A C 1
ATOM 734 O O . ILE A 1 97 ? 1.268 -3.759 5.801 1.00 92.50 97 ILE A O 1
ATOM 738 N N . GLN A 1 98 ? 1.043 -5.917 5.247 1.00 94.31 98 GLN A N 1
ATOM 739 C CA . GLN A 1 98 ? 2.328 -6.060 4.585 1.00 94.31 98 GLN A CA 1
ATOM 740 C C . GLN A 1 98 ? 2.105 -6.286 3.098 1.00 94.31 98 GLN A C 1
ATOM 742 O O . GLN A 1 98 ? 1.435 -7.242 2.716 1.00 94.31 98 GLN A O 1
ATOM 747 N N . PHE A 1 99 ? 2.708 -5.443 2.268 1.00 93.56 99 PHE A N 1
ATOM 748 C CA . PHE A 1 99 ? 2.779 -5.626 0.824 1.00 93.56 99 PHE A CA 1
ATOM 749 C C . PHE A 1 99 ? 4.148 -6.191 0.454 1.00 93.56 99 PHE A C 1
ATOM 751 O O . PHE A 1 99 ? 5.176 -5.691 0.910 1.00 93.56 99 PHE A O 1
ATOM 758 N N . SER A 1 100 ? 4.151 -7.229 -0.377 1.00 94.44 100 SER A N 1
ATOM 759 C CA . SER A 1 100 ? 5.345 -7.787 -1.007 1.00 94.44 100 SER A CA 1
ATOM 760 C C . SER A 1 100 ? 5.200 -7.607 -2.509 1.00 94.44 100 SER A C 1
ATOM 762 O O . SER A 1 100 ? 4.418 -8.309 -3.158 1.00 94.44 100 SER A O 1
ATOM 764 N N . ASP A 1 101 ? 5.912 -6.616 -3.031 1.00 93.56 101 ASP A N 1
ATOM 765 C CA . ASP A 1 101 ? 5.976 -6.333 -4.459 1.00 93.56 101 ASP A CA 1
ATOM 766 C C . ASP A 1 101 ? 6.755 -7.419 -5.214 1.00 93.56 101 ASP A C 1
ATOM 768 O O . ASP A 1 101 ? 7.779 -7.916 -4.741 1.00 93.56 101 ASP A O 1
ATOM 772 N N . LYS A 1 102 ? 6.221 -7.817 -6.370 1.00 93.38 102 LYS A N 1
ATOM 773 C CA . LYS A 1 102 ? 6.771 -8.844 -7.265 1.00 93.38 102 LYS A CA 1
ATOM 774 C C . LYS A 1 102 ? 6.862 -8.347 -8.712 1.00 93.38 102 LYS A C 1
ATOM 776 O O . LYS A 1 102 ? 7.012 -9.159 -9.626 1.00 93.38 102 LYS A O 1
ATOM 781 N N . THR A 1 103 ? 6.753 -7.038 -8.925 1.00 92.44 103 THR A N 1
ATOM 782 C CA . THR A 1 103 ? 6.806 -6.421 -10.250 1.00 92.44 103 THR A CA 1
ATOM 783 C C . THR A 1 103 ? 8.184 -6.633 -10.869 1.00 92.44 103 THR A C 1
ATOM 785 O O . THR A 1 103 ? 9.187 -6.151 -10.351 1.00 92.44 103 THR A O 1
ATOM 788 N N . LEU A 1 104 ? 8.243 -7.364 -11.984 1.00 86.94 104 LEU A N 1
ATOM 789 C CA . LEU A 1 104 ? 9.472 -7.613 -12.736 1.00 86.94 104 LEU A CA 1
ATOM 790 C C . LEU A 1 104 ? 9.216 -7.508 -14.252 1.00 86.94 104 LEU A C 1
ATOM 7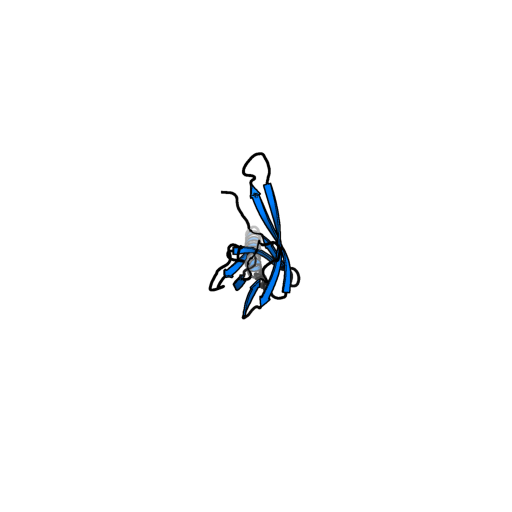92 O O . LEU A 1 104 ? 8.174 -7.975 -14.716 1.00 86.94 104 LEU A O 1
ATOM 796 N N . PRO A 1 105 ? 10.173 -6.978 -15.038 1.00 82.62 105 PRO A N 1
ATOM 797 C CA . PRO A 1 105 ? 11.341 -6.223 -14.582 1.00 82.62 105 PRO A CA 1
ATOM 798 C C . PRO A 1 105 ? 10.922 -4.860 -14.009 1.00 82.62 105 PRO A C 1
ATOM 800 O O . PRO A 1 105 ? 10.052 -4.191 -14.567 1.00 82.62 105 PRO A O 1
ATOM 803 N N . ASP A 1 106 ? 11.549 -4.431 -12.913 1.00 82.44 106 ASP A N 1
ATOM 804 C CA . ASP A 1 106 ? 11.340 -3.081 -12.392 1.00 82.44 106 ASP A CA 1
ATOM 805 C C . ASP A 1 106 ? 12.237 -2.085 -13.133 1.00 82.44 106 ASP A C 1
ATOM 807 O O . ASP A 1 106 ? 13.437 -1.983 -12.883 1.00 82.44 106 ASP A O 1
ATOM 811 N N . THR A 1 107 ? 11.649 -1.362 -14.081 1.00 81.12 107 THR A N 1
ATOM 812 C CA . THR A 1 107 ? 12.334 -0.303 -14.836 1.00 81.12 107 THR A CA 1
ATOM 813 C C . THR A 1 107 ? 11.932 1.096 -14.367 1.00 81.12 107 THR A C 1
ATOM 815 O O . THR A 1 107 ? 12.216 2.082 -15.050 1.00 81.12 107 THR A O 1
ATOM 818 N N . SER A 1 108 ? 11.203 1.207 -13.255 1.00 81.00 108 SER A N 1
ATOM 819 C CA . SER A 1 108 ? 10.620 2.459 -12.784 1.00 81.00 108 SER A CA 1
ATOM 820 C C . SER A 1 108 ? 11.505 3.118 -11.726 1.00 81.00 108 SER A C 1
ATOM 822 O O . SER A 1 108 ? 11.885 2.501 -10.743 1.00 81.00 108 SER A O 1
ATOM 824 N N . SER A 1 109 ? 11.761 4.422 -11.858 1.00 81.88 109 SER A N 1
ATOM 825 C CA . SER A 1 109 ? 12.342 5.233 -10.772 1.00 81.88 109 SER A CA 1
ATOM 826 C C . SER A 1 109 ? 11.310 5.661 -9.717 1.00 81.88 109 SER A C 1
ATOM 828 O O . SER A 1 109 ? 11.654 6.290 -8.715 1.00 81.88 109 SER A O 1
ATOM 830 N N . LYS A 1 110 ? 10.028 5.359 -9.954 1.00 83.00 110 LYS A N 1
ATOM 831 C CA . LYS A 1 110 ? 8.916 5.664 -9.050 1.00 83.00 110 LYS A CA 1
ATOM 832 C C . LYS A 1 110 ? 8.809 4.618 -7.943 1.00 83.00 110 LYS A C 1
ATOM 834 O O . LYS A 1 110 ? 9.238 3.482 -8.106 1.00 83.00 110 LYS A O 1
ATOM 839 N N . ARG A 1 111 ? 8.155 4.980 -6.838 1.00 84.25 111 ARG A N 1
ATOM 840 C CA . ARG A 1 111 ? 7.980 4.075 -5.695 1.00 84.25 111 ARG A CA 1
ATOM 841 C C . ARG A 1 111 ? 6.941 2.998 -5.966 1.00 84.25 111 ARG A C 1
ATOM 843 O O . ARG A 1 111 ? 5.860 3.295 -6.467 1.00 84.25 111 ARG A O 1
ATOM 850 N N . HIS A 1 112 ? 7.234 1.779 -5.542 1.00 88.06 112 HIS A N 1
ATOM 851 C CA . HIS A 1 112 ? 6.265 0.690 -5.486 1.00 88.06 112 HIS A CA 1
ATOM 852 C C . HIS A 1 112 ? 5.613 0.607 -4.106 1.00 88.06 112 HIS A C 1
ATOM 854 O O . HIS A 1 112 ? 6.156 1.105 -3.117 1.00 88.06 112 HIS A O 1
ATOM 860 N N . LEU A 1 113 ? 4.429 -0.003 -4.030 1.00 88.56 113 LEU A N 1
ATOM 861 C CA . LEU A 1 113 ? 3.773 -0.277 -2.751 1.00 88.56 113 LEU A CA 1
ATOM 862 C C . LEU A 1 113 ? 4.392 -1.531 -2.120 1.00 88.56 113 LEU A C 1
ATOM 864 O O . LEU A 1 113 ? 4.039 -2.649 -2.480 1.00 88.56 113 LEU A O 1
ATOM 868 N N . ASN A 1 114 ? 5.324 -1.351 -1.188 1.00 90.38 114 ASN A N 1
ATOM 869 C CA . ASN A 1 114 ? 6.073 -2.455 -0.593 1.00 90.38 114 ASN A CA 1
ATOM 870 C C . ASN A 1 114 ? 6.437 -2.163 0.867 1.00 90.38 114 ASN A C 1
ATOM 872 O O . ASN A 1 114 ? 6.857 -1.054 1.192 1.00 90.38 114 ASN A O 1
ATOM 876 N N . GLY A 1 115 ? 6.335 -3.176 1.727 1.00 90.25 115 GLY A N 1
ATOM 877 C CA . GLY A 1 115 ? 6.639 -3.081 3.155 1.00 90.25 115 GLY A CA 1
ATOM 878 C C . GLY A 1 115 ? 5.407 -3.201 4.049 1.00 90.25 115 GLY A C 1
ATOM 879 O O . GLY A 1 115 ? 4.311 -3.522 3.590 1.00 90.25 115 GLY A O 1
ATOM 880 N N . THR A 1 116 ? 5.610 -2.973 5.345 1.00 91.06 116 THR A N 1
ATOM 881 C CA . THR A 1 116 ? 4.576 -3.093 6.378 1.00 91.06 116 THR A CA 1
ATOM 882 C C . THR A 1 116 ? 4.061 -1.720 6.781 1.00 91.06 116 THR A C 1
ATOM 884 O O . THR A 1 116 ? 4.839 -0.809 7.057 1.00 91.06 116 THR A O 1
ATOM 887 N N . TYR A 1 117 ? 2.743 -1.590 6.856 1.00 89.31 117 TYR A N 1
ATOM 888 C CA . TYR A 1 117 ? 2.046 -0.349 7.158 1.00 89.31 117 TYR A CA 1
ATOM 889 C C . TYR A 1 117 ? 1.018 -0.588 8.251 1.00 89.31 117 TYR A C 1
ATOM 891 O O . TYR A 1 117 ? 0.416 -1.661 8.311 1.00 89.31 117 TYR A O 1
ATOM 899 N N . GLN A 1 118 ? 0.778 0.424 9.081 1.00 90.56 118 GLN A N 1
ATOM 900 C CA . GLN A 1 118 ? -0.453 0.448 9.861 1.00 90.56 118 GLN A CA 1
ATOM 901 C C . GLN A 1 118 ? -1.622 0.662 8.909 1.00 90.56 118 GLN A C 1
ATOM 903 O O . GLN A 1 118 ? -1.495 1.378 7.910 1.00 90.56 118 GLN A O 1
ATOM 908 N N . TYR A 1 119 ? -2.759 0.049 9.203 1.00 89.75 119 TYR A N 1
ATOM 909 C CA . TYR A 1 119 ? -3.943 0.255 8.387 1.00 89.75 119 TYR A CA 1
ATOM 910 C C . TYR A 1 119 ? -5.223 0.228 9.209 1.00 89.75 119 TYR A C 1
ATOM 912 O O . TYR A 1 119 ? -5.257 -0.254 10.339 1.00 89.75 119 TYR A O 1
ATOM 920 N N . PHE A 1 120 ? -6.273 0.758 8.598 1.00 90.19 120 PHE A N 1
ATOM 921 C CA . PHE A 1 120 ? -7.648 0.643 9.048 1.00 90.19 120 PHE A CA 1
ATOM 922 C C . PHE A 1 120 ? -8.504 0.184 7.868 1.00 90.19 120 PHE A C 1
ATOM 924 O O . PHE A 1 120 ? -8.343 0.684 6.748 1.00 90.19 120 PHE A O 1
ATOM 931 N N . TYR A 1 121 ? -9.399 -0.770 8.121 1.00 91.31 121 TYR A N 1
ATOM 932 C CA . TYR A 1 121 ? -10.366 -1.250 7.144 1.00 91.31 121 TYR A CA 1
ATOM 933 C C . TYR A 1 121 ? -11.695 -1.594 7.815 1.00 91.31 121 TYR A C 1
ATOM 935 O O . TYR A 1 121 ? -11.730 -2.415 8.728 1.00 91.31 121 TYR A O 1
ATOM 943 N N . ASP A 1 122 ? -12.784 -0.989 7.340 1.00 89.44 122 ASP A N 1
ATOM 944 C CA . ASP A 1 122 ? -14.147 -1.190 7.866 1.00 89.44 122 ASP A CA 1
ATOM 945 C C . ASP A 1 122 ? -15.038 -2.068 6.963 1.00 89.44 122 ASP A C 1
ATOM 947 O O . ASP A 1 122 ? -16.242 -2.176 7.184 1.00 89.44 122 ASP A O 1
ATOM 951 N N . GLY A 1 123 ? -14.461 -2.686 5.926 1.00 89.38 123 GLY A N 1
ATOM 952 C CA . GLY A 1 123 ? -15.201 -3.412 4.886 1.00 89.38 123 GLY A CA 1
ATOM 953 C C . GLY A 1 123 ? -15.431 -2.606 3.601 1.00 89.38 123 GLY A C 1
ATOM 954 O O . GLY A 1 123 ? -15.658 -3.197 2.546 1.00 89.38 123 GLY A O 1
ATOM 955 N N . SER A 1 124 ? -15.302 -1.277 3.638 1.00 88.81 124 SER A N 1
ATOM 956 C CA . SER A 1 124 ? -15.483 -0.402 2.468 1.00 88.81 124 SER A CA 1
ATOM 957 C C . SER A 1 124 ? -14.344 0.602 2.285 1.00 88.81 124 SER A C 1
ATOM 959 O O . SER A 1 124 ? -13.950 0.900 1.155 1.00 88.81 124 SER A O 1
ATOM 961 N N . VAL A 1 125 ? -13.816 1.146 3.375 1.00 88.06 125 VAL A N 1
ATOM 962 C CA . VAL A 1 125 ? -12.790 2.185 3.391 1.00 88.06 125 VAL A CA 1
ATOM 963 C C . VAL A 1 125 ? -11.479 1.576 3.848 1.00 88.06 125 VAL A C 1
ATOM 965 O O . VAL A 1 125 ? -11.389 1.049 4.948 1.00 88.06 125 VAL A O 1
ATOM 968 N N . LEU A 1 126 ? -10.448 1.689 3.011 1.00 90.31 126 LEU A N 1
ATOM 969 C CA . LEU A 1 126 ? -9.080 1.308 3.347 1.00 90.31 126 LEU A CA 1
ATOM 970 C C . LEU A 1 126 ? -8.231 2.560 3.567 1.00 90.31 126 LEU A C 1
ATOM 972 O O . LEU A 1 126 ? -8.116 3.408 2.677 1.00 90.31 126 LEU A O 1
ATOM 976 N N . GLN A 1 127 ? -7.596 2.648 4.732 1.00 88.88 127 GLN A N 1
ATOM 977 C CA . GLN A 1 127 ? -6.620 3.684 5.061 1.00 88.88 127 GLN A CA 1
ATOM 978 C C . GLN A 1 127 ? -5.292 3.025 5.411 1.00 88.88 127 GLN A C 1
ATOM 980 O O . GLN A 1 127 ? -5.256 2.121 6.237 1.00 88.88 127 GLN A O 1
ATOM 985 N N . ILE A 1 128 ? -4.205 3.474 4.782 1.00 86.56 128 ILE A N 1
ATOM 986 C CA . ILE A 1 128 ? -2.857 2.933 4.980 1.00 86.56 128 ILE A CA 1
ATOM 987 C C . ILE A 1 128 ? -1.966 4.072 5.473 1.00 86.56 128 ILE A C 1
ATOM 989 O O . ILE A 1 128 ? -1.835 5.098 4.802 1.00 86.56 128 ILE A O 1
ATOM 993 N N . GLY A 1 129 ? -1.365 3.888 6.644 1.00 77.88 129 GLY A N 1
ATOM 994 C CA . GLY A 1 129 ? -0.404 4.802 7.244 1.00 77.88 129 GLY A CA 1
ATOM 995 C C . GLY A 1 129 ? 0.989 4.181 7.268 1.00 77.88 129 GLY A C 1
ATOM 996 O O . GLY A 1 129 ? 1.199 3.109 7.835 1.00 77.88 129 GLY A O 1
ATOM 997 N N . ALA A 1 130 ? 1.968 4.869 6.683 1.00 60.19 130 ALA A N 1
ATOM 998 C CA . ALA A 1 130 ? 3.366 4.574 6.964 1.00 60.19 130 ALA A CA 1
ATOM 999 C C . ALA A 1 130 ? 3.727 5.219 8.304 1.00 60.19 130 ALA A C 1
ATOM 1001 O O . ALA A 1 130 ? 3.725 6.445 8.415 1.00 60.19 130 ALA A O 1
ATOM 1002 N N . VAL A 1 131 ? 4.047 4.410 9.316 1.00 51.12 131 VAL A N 1
ATOM 1003 C CA . VAL A 1 131 ? 4.742 4.926 10.498 1.00 51.12 131 VAL A CA 1
ATOM 1004 C C . VAL A 1 131 ? 6.197 5.110 10.093 1.00 51.12 131 VAL A C 1
ATOM 1006 O O . VAL A 1 131 ? 7.005 4.194 10.204 1.00 51.12 131 VAL A O 1
ATOM 1009 N N . TYR A 1 132 ? 6.534 6.292 9.586 1.00 45.06 132 TYR A N 1
ATOM 1010 C CA . TYR A 1 132 ? 7.909 6.764 9.680 1.00 45.06 132 TYR A CA 1
ATOM 1011 C C . TYR A 1 132 ? 8.078 7.241 11.120 1.00 45.06 132 TYR A C 1
ATOM 1013 O O . TYR A 1 132 ? 7.784 8.389 11.438 1.00 45.06 132 TYR A O 1
ATOM 1021 N N . ALA A 1 133 ? 8.439 6.326 12.020 1.00 29.91 133 ALA A N 1
ATOM 1022 C CA . ALA A 1 133 ? 9.023 6.752 13.278 1.00 29.91 133 ALA A CA 1
ATOM 1023 C C . ALA A 1 133 ? 10.355 7.406 12.900 1.00 29.91 133 ALA A C 1
ATOM 1025 O O . ALA A 1 133 ? 11.220 6.737 12.337 1.00 29.91 133 ALA A O 1
ATOM 1026 N N . ASP A 1 134 ? 10.465 8.717 13.111 1.00 28.05 134 ASP A N 1
ATOM 1027 C CA . ASP A 1 134 ? 11.749 9.411 13.077 1.00 28.05 134 ASP A CA 1
ATOM 1028 C C . ASP A 1 134 ? 12.724 8.626 13.975 1.00 28.05 134 ASP A C 1
ATOM 1030 O O . ASP A 1 134 ? 12.487 8.481 15.177 1.00 28.05 134 ASP A O 1
ATOM 1034 N N . THR A 1 135 ? 13.792 8.092 13.386 1.00 32.78 135 THR A N 1
ATOM 1035 C CA . THR A 1 135 ? 15.037 7.752 14.090 1.00 32.78 135 THR A CA 1
ATOM 1036 C C . THR A 1 135 ? 16.103 8.731 13.657 1.00 32.78 135 THR A C 1
ATOM 1038 O O . THR A 1 135 ? 16.235 8.900 12.421 1.00 32.78 135 THR A O 1
#

Sequence (135 aa):
MEKKTIRAMAVVALFTGILATGCLKESKDNTPIPVPQGKFSGKFIVIKKKAIGTGFDTTKTPLKLTMKADSGYTVHGDSLGNHATSNGTYAYNYYYIQFSDKTLPDTSSKRHLNGTYQYFYDGSVLQIGAVYADT

Foldseek 3Di:
DPPPPVVVVVVVVVVVVVVVVVPPPPPPVPPDDDDDFDWDKDWDWDWAADPDDHDTDIDIFIWIKGQDPVQAIWIDAGPVQAEDTWTAHWDDDNFKIAGDTDDPPPPHPHDYPGGMFGWDDPPPDIDTHDPPPPD

pLDDT: mean 76.81, std 16.79, range [28.05, 96.31]

Secondary structure (DSSP, 8-state):
--SHHHHHHHHHHHHHHHGGGTT--------PPPP--EEEEEEEEEEEE-SSSSSEEEEEEEEEEEEETTTEEEEEPPTTSSB--EEEEEEE-SSEEEEEE--SS---SSBP--EEEEEEE-SS-EEEE------